Protein AF-A0A7Y0X476-F1 (afdb_monomer_lite)

Secondary structure (DSSP, 8-state):
-TTS---HHHHHHHGGGS-HHHHHHHHHHHHHHHHHHTT-TTTTTHHHHHHTTS-HHHHHHHHHHHHHHHHHHHHHHHHHTS------

Sequence (88 aa):
GATGTLNLADLYTKVGENELSINMMLSALFLFAFSIKAALFPLFAWLPASYHTLPSGVVALFAALLTKVGVYALIRVFTLVFPLAESG

Radius of gyration: 16.13 Å; chains: 1; bounding box: 44×22×41 Å

Foldseek 3Di:
DQQPDDDLQSLLVRLVVDDPVVSVVVLVVLCVVLCLQLLPPPNNVVVVVVQPPDDPVVSVVCVVPRNVVSVVSNVSCCVRNVPDDPPD

InterPro domains:
  IPR001750 NADH:quinone oxidoreductase/Mrp antiporter, transmembrane domain [PF00361] (2-82)
  IPR050586 CPA3 Na+/H+ Antiporter Subunit D [PTHR42703] (2-84)

Organism: Vibrio par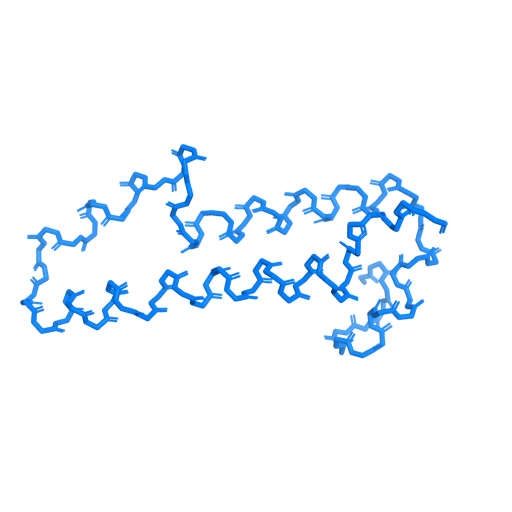ahaemolyticus (NCBI:txid670)

Structure (mmCIF, N/CA/C/O backbone):
data_AF-A0A7Y0X476-F1
#
_entry.id   AF-A0A7Y0X476-F1
#
loop_
_atom_site.group_PDB
_atom_site.id
_atom_site.type_symbol
_atom_site.label_atom_id
_atom_site.label_alt_id
_atom_site.label_comp_id
_atom_site.label_asym_id
_atom_site.label_entity_id
_atom_site.label_seq_id
_atom_site.pdbx_PDB_ins_code
_atom_site.Cartn_x
_atom_site.Cartn_y
_atom_site.Cartn_z
_atom_site.occupancy
_atom_site.B_iso_or_equiv
_atom_site.auth_seq_id
_atom_site.auth_comp_id
_atom_site.auth_asym_id
_atom_site.auth_atom_id
_atom_site.pdbx_PDB_model_num
ATOM 1 N N . GLY A 1 1 ? 3.842 0.082 19.515 1.00 74.31 1 GLY A N 1
ATOM 2 C CA . GLY A 1 1 ? 3.130 0.457 18.273 1.00 74.31 1 GLY A CA 1
ATOM 3 C C . GLY A 1 1 ? 1.657 0.610 18.590 1.00 74.31 1 GLY A C 1
ATOM 4 O O . GLY A 1 1 ? 1.223 -0.072 19.506 1.00 74.31 1 GLY A O 1
ATOM 5 N N . ALA A 1 2 ? 0.927 1.478 17.882 1.00 81.94 2 ALA A N 1
ATOM 6 C CA . ALA A 1 2 ? -0.441 1.905 18.228 1.00 81.94 2 ALA A CA 1
ATOM 7 C C . ALA A 1 2 ? -1.402 0.755 18.607 1.00 81.94 2 ALA A C 1
ATOM 9 O O . ALA A 1 2 ? -2.067 0.825 19.626 1.00 81.94 2 ALA A O 1
ATOM 10 N N . THR A 1 3 ? -1.388 -0.354 17.865 1.00 88.00 3 THR A N 1
ATOM 11 C CA . THR A 1 3 ? -2.271 -1.520 18.086 1.00 88.00 3 THR A CA 1
ATOM 12 C C . THR A 1 3 ? -1.654 -2.651 18.922 1.00 88.00 3 THR A C 1
ATOM 14 O O . THR A 1 3 ? -2.326 -3.634 19.235 1.00 88.00 3 THR A O 1
ATOM 17 N N . GLY A 1 4 ? -0.355 -2.580 19.235 1.00 92.31 4 GLY A N 1
ATOM 18 C CA . GLY A 1 4 ? 0.370 -3.624 19.975 1.00 92.31 4 GLY A CA 1
ATOM 19 C C . GLY A 1 4 ? 0.539 -4.977 19.258 1.00 92.31 4 GLY A C 1
ATOM 20 O O . GLY A 1 4 ? 1.058 -5.910 19.862 1.00 92.31 4 GLY A O 1
ATOM 21 N N . THR A 1 5 ? 0.134 -5.103 17.991 1.00 92.38 5 THR A N 1
ATOM 22 C CA . THR A 1 5 ? 0.208 -6.340 17.190 1.00 92.38 5 THR A CA 1
ATOM 23 C C . THR A 1 5 ? 0.627 -6.034 15.752 1.00 92.38 5 THR A C 1
ATOM 25 O O . THR A 1 5 ? 0.463 -4.914 15.269 1.00 92.38 5 THR A O 1
ATOM 28 N N . LEU A 1 6 ? 1.177 -7.038 15.070 1.00 93.62 6 LEU A N 1
ATOM 29 C CA . LEU A 1 6 ? 1.515 -6.999 13.643 1.00 93.62 6 LEU A CA 1
ATOM 30 C C . LEU A 1 6 ? 0.696 -8.008 12.825 1.00 93.62 6 LEU A C 1
ATOM 32 O O . LEU A 1 6 ? 0.807 -8.045 11.600 1.00 93.62 6 LEU A O 1
ATOM 36 N N . ASN A 1 7 ? -0.115 -8.837 13.487 1.00 95.31 7 ASN A N 1
ATOM 37 C CA . ASN A 1 7 ? -0.971 -9.804 12.818 1.00 95.31 7 ASN A CA 1
ATOM 38 C C . ASN A 1 7 ? -2.136 -9.083 12.129 1.00 95.31 7 ASN A C 1
ATOM 40 O O . ASN A 1 7 ? -2.884 -8.360 12.781 1.00 95.31 7 ASN A O 1
ATOM 44 N N . LEU A 1 8 ? -2.336 -9.320 10.830 1.00 93.88 8 LEU A N 1
ATOM 45 C CA . LEU A 1 8 ? -3.399 -8.661 10.064 1.00 93.88 8 LEU A CA 1
ATOM 46 C C . LEU A 1 8 ? -4.796 -8.939 10.633 1.00 93.88 8 LEU A C 1
ATOM 48 O O . LEU A 1 8 ? -5.621 -8.033 10.663 1.00 93.88 8 LEU A O 1
ATOM 52 N N . ALA A 1 9 ? -5.057 -10.161 11.105 1.00 93.50 9 ALA A N 1
ATOM 53 C CA . ALA A 1 9 ? -6.361 -10.497 11.677 1.00 93.50 9 ALA A CA 1
ATOM 54 C C . ALA A 1 9 ? -6.647 -9.699 12.961 1.00 93.50 9 ALA A C 1
ATOM 56 O O . ALA A 1 9 ? -7.749 -9.190 13.129 1.00 93.50 9 ALA A O 1
ATOM 57 N N . ASP A 1 10 ? -5.641 -9.516 13.819 1.00 93.38 10 ASP A N 1
ATOM 58 C CA . ASP A 1 10 ? -5.792 -8.705 15.031 1.00 93.38 10 ASP A CA 1
ATOM 59 C C . ASP A 1 10 ? -5.894 -7.208 14.706 1.00 93.38 10 ASP A C 1
ATOM 61 O O . ASP A 1 10 ? -6.543 -6.450 15.425 1.00 93.38 10 ASP A O 1
ATOM 65 N N . LEU A 1 11 ? -5.235 -6.752 13.634 1.00 94.06 11 LEU A N 1
ATOM 66 C CA . LEU A 1 11 ? -5.309 -5.355 13.207 1.00 94.06 11 LEU A CA 1
ATOM 67 C C . LEU A 1 11 ? -6.726 -4.970 12.775 1.00 94.06 11 LEU A C 1
ATOM 69 O O . LEU A 1 11 ? -7.153 -3.868 13.105 1.00 94.06 11 LEU A O 1
ATOM 73 N N . TYR A 1 12 ? -7.463 -5.871 12.118 1.00 91.25 12 TYR A N 1
ATOM 74 C CA . TYR A 1 12 ? -8.866 -5.643 11.748 1.00 91.25 12 TYR A CA 1
ATOM 75 C C . TYR A 1 12 ? -9.728 -5.254 12.958 1.00 91.25 12 TYR A C 1
ATOM 77 O O . TYR A 1 12 ? -10.541 -4.339 12.868 1.00 91.25 12 TYR A O 1
ATOM 85 N N . THR A 1 13 ? -9.519 -5.898 14.111 1.00 91.44 13 THR A N 1
ATOM 86 C CA . THR A 1 13 ? -10.308 -5.618 15.319 1.00 91.44 13 THR A CA 1
ATOM 87 C C . THR A 1 13 ? -9.765 -4.440 16.128 1.00 91.44 13 THR A C 1
ATOM 89 O O . THR A 1 13 ? -10.543 -3.677 16.686 1.00 91.44 13 THR A O 1
ATOM 92 N N . LYS A 1 14 ? -8.436 -4.279 16.209 1.00 91.81 14 LYS A N 1
ATOM 93 C CA . LYS A 1 14 ? -7.797 -3.337 17.150 1.00 91.81 14 LYS A CA 1
ATOM 94 C C . LYS A 1 14 ? -7.542 -1.944 16.596 1.00 91.81 14 LYS A C 1
ATOM 96 O O . LYS A 1 14 ? -7.307 -1.012 17.357 1.00 91.81 14 LYS A O 1
ATOM 101 N N . VAL A 1 15 ? -7.519 -1.768 15.276 1.00 91.31 15 VAL A N 1
ATOM 102 C CA . VAL A 1 15 ? -7.156 -0.466 14.698 1.00 91.31 15 VAL A CA 1
ATOM 103 C C . VAL A 1 15 ? -8.196 0.608 15.038 1.00 91.31 15 VAL A C 1
ATOM 105 O O . VAL A 1 15 ? -7.814 1.739 15.327 1.00 91.31 15 VAL A O 1
ATOM 108 N N . GLY A 1 16 ? -9.480 0.236 15.122 1.00 88.12 16 GLY A N 1
ATOM 109 C CA . GLY A 1 16 ? -10.587 1.121 15.493 1.00 88.12 16 GLY A CA 1
ATOM 110 C C . GLY A 1 16 ? -10.579 1.582 16.953 1.00 88.12 16 GLY A C 1
ATOM 111 O O . GLY A 1 16 ? -11.285 2.527 17.281 1.00 88.12 16 GLY A O 1
ATOM 112 N N . GLU A 1 17 ? -9.765 0.964 17.815 1.00 91.50 17 GLU A N 1
ATOM 113 C CA . GLU A 1 17 ? -9.610 1.365 19.223 1.00 91.50 17 GLU A CA 1
ATOM 114 C C . GLU A 1 17 ? -8.708 2.604 19.387 1.00 91.50 17 GLU A C 1
ATOM 116 O O . GLU A 1 17 ? -8.685 3.219 20.451 1.00 91.50 17 GLU A O 1
ATOM 121 N N . ASN A 1 18 ? -7.956 2.984 18.345 1.00 90.31 18 ASN A N 1
ATOM 122 C CA . ASN A 1 18 ? -7.098 4.169 18.368 1.00 90.31 18 ASN A CA 1
ATOM 123 C C . ASN A 1 18 ? -7.882 5.454 18.086 1.00 90.31 18 ASN A C 1
ATOM 125 O O . ASN A 1 18 ? -8.940 5.445 17.458 1.00 90.31 18 ASN A O 1
ATOM 129 N N . GLU A 1 19 ? -7.297 6.593 18.460 1.00 92.31 19 GLU A N 1
ATOM 130 C CA . GLU A 1 19 ? -7.828 7.898 18.075 1.00 92.31 19 GLU A CA 1
ATOM 131 C C . GLU A 1 19 ? -7.931 8.039 16.549 1.00 92.31 19 GLU A C 1
ATOM 133 O O . GLU A 1 19 ? -7.021 7.665 15.800 1.00 92.31 19 GLU A O 1
ATOM 138 N N . LEU A 1 20 ? -9.019 8.663 16.083 1.00 90.44 20 LEU A N 1
ATOM 139 C CA . LEU A 1 20 ? -9.279 8.879 14.658 1.00 90.44 20 LEU A CA 1
ATOM 140 C C . LEU A 1 20 ? -8.108 9.581 13.954 1.00 90.44 20 LEU A C 1
ATOM 142 O O . LEU A 1 20 ? -7.717 9.176 12.861 1.00 90.44 20 LEU A O 1
ATOM 146 N N . SER A 1 21 ? -7.509 10.585 14.600 1.00 93.12 21 SER A N 1
ATOM 147 C CA . SER A 1 21 ? -6.355 11.326 14.079 1.00 93.12 21 SER A CA 1
ATOM 148 C C . SER A 1 21 ? -5.145 10.423 13.822 1.00 93.12 21 SER A C 1
ATOM 150 O O . SER A 1 21 ? -4.470 10.564 12.800 1.00 93.12 21 SER A O 1
ATOM 152 N N . ILE A 1 22 ? -4.889 9.459 14.714 1.00 93.06 22 ILE A N 1
ATOM 153 C CA . ILE A 1 22 ? -3.793 8.493 14.571 1.00 93.06 22 ILE A CA 1
ATOM 154 C C . ILE A 1 22 ? -4.082 7.561 13.394 1.00 93.06 22 ILE A C 1
ATOM 156 O O . ILE A 1 22 ? -3.214 7.360 12.545 1.00 93.06 22 ILE A O 1
ATOM 160 N N . ASN A 1 23 ? -5.306 7.040 13.292 1.00 92.88 23 ASN A N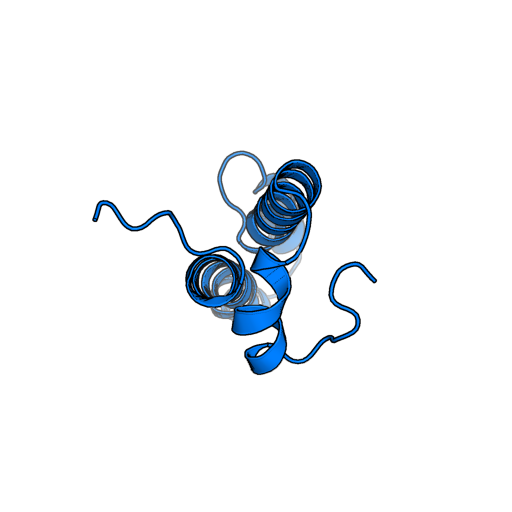 1
ATOM 161 C CA . ASN A 1 23 ? -5.704 6.166 12.188 1.00 92.88 23 ASN A CA 1
ATOM 162 C C . ASN A 1 23 ? -5.653 6.875 10.832 1.00 92.88 23 ASN A C 1
ATOM 164 O O . ASN A 1 23 ? -5.140 6.310 9.867 1.00 92.88 23 ASN A O 1
ATOM 168 N N . MET A 1 24 ? -6.109 8.128 10.757 1.00 92.88 24 MET A N 1
ATOM 169 C CA . MET A 1 24 ? -6.002 8.950 9.550 1.00 92.88 24 MET A CA 1
ATOM 170 C C . MET A 1 24 ? -4.541 9.148 9.143 1.00 92.88 24 MET A C 1
ATOM 172 O O . MET A 1 24 ? -4.190 8.882 7.994 1.00 92.88 24 MET A O 1
ATOM 176 N N . MET A 1 25 ? -3.670 9.523 10.083 1.00 95.44 25 MET A N 1
ATOM 177 C CA . MET A 1 25 ? -2.238 9.675 9.818 1.00 95.44 25 MET A CA 1
ATOM 178 C C . MET A 1 25 ? -1.604 8.365 9.322 1.00 95.44 25 MET A C 1
ATOM 180 O O . MET A 1 25 ? -0.900 8.365 8.312 1.00 95.44 25 MET A O 1
ATOM 184 N N . LEU A 1 26 ? -1.865 7.242 9.999 1.00 95.25 26 LEU A N 1
ATOM 185 C CA . LEU A 1 26 ? -1.327 5.934 9.616 1.00 95.25 26 LEU A CA 1
ATOM 186 C C . LEU A 1 26 ? -1.837 5.494 8.242 1.00 95.25 26 LEU A C 1
ATOM 188 O O . LEU A 1 26 ? -1.040 5.068 7.407 1.00 95.25 26 LEU A O 1
ATOM 192 N N . SER A 1 27 ? -3.136 5.641 7.978 1.00 94.81 27 SER A N 1
ATOM 193 C CA . SER A 1 27 ? -3.719 5.313 6.676 1.00 94.81 27 SER A CA 1
ATOM 194 C C . SER A 1 27 ? -3.095 6.151 5.554 1.00 94.81 27 SER A C 1
ATOM 196 O O . SER A 1 27 ? -2.706 5.595 4.531 1.00 94.81 27 SER A O 1
ATOM 198 N N . ALA A 1 28 ? -2.871 7.452 5.762 1.00 96.06 28 ALA A N 1
ATOM 199 C CA . ALA A 1 28 ? -2.214 8.315 4.784 1.00 96.06 28 ALA A CA 1
ATOM 200 C C . ALA A 1 28 ? -0.758 7.890 4.516 1.00 96.06 28 ALA A C 1
ATOM 202 O O . ALA A 1 28 ? -0.319 7.873 3.364 1.00 96.06 28 ALA A O 1
ATOM 203 N N . LEU A 1 29 ? -0.022 7.476 5.553 1.00 96.50 29 LEU A N 1
ATOM 204 C CA . LEU A 1 29 ? 1.337 6.945 5.411 1.00 96.50 29 LEU A CA 1
ATOM 205 C C . LEU A 1 29 ? 1.365 5.631 4.620 1.00 96.50 29 LEU A C 1
ATOM 207 O O . LEU A 1 29 ? 2.189 5.485 3.715 1.00 96.50 29 LEU A O 1
ATOM 211 N N . PHE A 1 30 ? 0.458 4.692 4.910 1.00 96.25 30 PHE A N 1
ATOM 212 C CA . PHE A 1 30 ? 0.342 3.446 4.146 1.00 96.25 30 PHE A CA 1
ATOM 213 C C . PHE A 1 30 ? -0.079 3.699 2.695 1.00 96.25 30 PHE A C 1
ATOM 215 O O . PHE A 1 30 ? 0.494 3.094 1.785 1.00 96.25 30 PHE A O 1
ATOM 222 N N . LEU A 1 31 ? -1.023 4.621 2.469 1.00 96.19 31 LEU A N 1
ATOM 223 C CA . LEU A 1 31 ? -1.432 5.043 1.132 1.00 96.19 31 LEU A CA 1
ATOM 224 C C . LEU A 1 31 ? -0.225 5.560 0.355 1.00 96.19 31 LEU A C 1
ATOM 226 O O . LEU A 1 31 ? 0.040 5.089 -0.748 1.00 96.19 31 LEU A O 1
ATOM 230 N N . PHE A 1 32 ? 0.532 6.488 0.939 1.00 97.06 32 PHE A N 1
ATOM 231 C CA . PHE A 1 32 ? 1.696 7.090 0.302 1.00 97.06 32 PHE A CA 1
ATOM 232 C C . PHE A 1 32 ? 2.780 6.049 -0.005 1.00 97.06 32 PHE A C 1
ATOM 234 O O . PHE A 1 32 ? 3.220 5.930 -1.150 1.00 97.06 32 PHE A O 1
ATOM 241 N N . ALA A 1 33 ? 3.158 5.234 0.983 1.00 96.38 33 ALA A N 1
ATOM 242 C CA . ALA A 1 33 ? 4.205 4.228 0.836 1.00 96.38 33 ALA A CA 1
ATOM 243 C C . ALA A 1 33 ? 3.872 3.189 -0.248 1.00 96.38 33 ALA A C 1
ATOM 245 O O . ALA A 1 33 ? 4.701 2.905 -1.121 1.00 96.38 33 ALA A O 1
ATOM 246 N N . PHE A 1 34 ? 2.653 2.640 -0.243 1.00 96.94 34 PHE A N 1
ATOM 247 C CA . PHE A 1 34 ? 2.268 1.669 -1.263 1.00 96.94 34 PHE A CA 1
ATOM 248 C C . PHE A 1 34 ? 1.960 2.310 -2.617 1.00 96.94 34 PHE A C 1
ATOM 250 O O . PHE A 1 34 ? 2.192 1.660 -3.633 1.00 96.94 34 PHE A O 1
ATOM 257 N N . SER A 1 35 ? 1.543 3.579 -2.671 1.00 96.50 35 SER A N 1
ATOM 258 C CA . SER A 1 35 ? 1.401 4.317 -3.937 1.00 96.50 35 SER A CA 1
ATOM 259 C C . SER A 1 35 ? 2.743 4.508 -4.642 1.00 96.50 35 SER A C 1
ATOM 261 O O . SER A 1 35 ? 2.814 4.331 -5.859 1.00 96.50 35 SER A O 1
ATOM 263 N N . ILE A 1 36 ? 3.820 4.783 -3.891 1.00 96.44 36 ILE A N 1
ATOM 264 C CA . ILE A 1 36 ? 5.186 4.780 -4.438 1.00 96.44 36 ILE A CA 1
ATOM 265 C C . ILE A 1 36 ? 5.497 3.396 -5.001 1.00 96.44 36 ILE A C 1
ATOM 267 O O . ILE A 1 36 ? 5.882 3.289 -6.161 1.00 96.44 36 ILE A O 1
ATOM 271 N N . LYS A 1 37 ? 5.286 2.328 -4.219 1.00 94.31 37 LYS A N 1
ATOM 272 C CA . LYS A 1 37 ? 5.592 0.949 -4.636 1.00 94.31 37 LYS A CA 1
ATOM 273 C C . LYS A 1 37 ? 4.792 0.498 -5.865 1.00 94.31 37 LYS A C 1
ATOM 275 O O . LYS A 1 37 ? 5.326 -0.217 -6.710 1.00 94.31 37 LYS A O 1
ATOM 280 N N . ALA A 1 38 ? 3.534 0.917 -5.963 1.00 95.44 38 ALA A N 1
ATOM 281 C CA . ALA A 1 38 ? 2.637 0.648 -7.082 1.00 95.44 38 ALA A CA 1
ATOM 282 C C . ALA A 1 38 ? 2.883 1.566 -8.294 1.00 95.44 38 ALA A C 1
ATOM 284 O O . ALA A 1 38 ? 2.277 1.339 -9.339 1.00 95.44 38 ALA A O 1
ATOM 285 N N . ALA A 1 39 ? 3.766 2.565 -8.169 1.00 94.44 39 ALA A N 1
ATOM 286 C CA . ALA A 1 39 ? 4.041 3.572 -9.189 1.00 94.44 39 ALA A CA 1
ATOM 287 C C . ALA A 1 39 ? 2.765 4.302 -9.666 1.00 94.44 39 ALA A C 1
ATOM 289 O O . ALA A 1 39 ? 2.540 4.470 -10.863 1.00 94.44 39 ALA A O 1
ATOM 290 N N . LEU A 1 40 ? 1.913 4.727 -8.726 1.00 95.06 40 LEU A N 1
ATOM 291 C CA . LEU A 1 40 ? 0.730 5.541 -9.035 1.00 95.06 40 LEU A CA 1
ATOM 292 C C . LEU A 1 40 ? 1.124 6.985 -9.370 1.00 95.06 40 LEU A C 1
ATOM 294 O O . LEU A 1 40 ? 2.142 7.477 -8.890 1.00 95.06 40 LEU A O 1
ATOM 298 N N . PHE A 1 41 ? 0.313 7.691 -10.1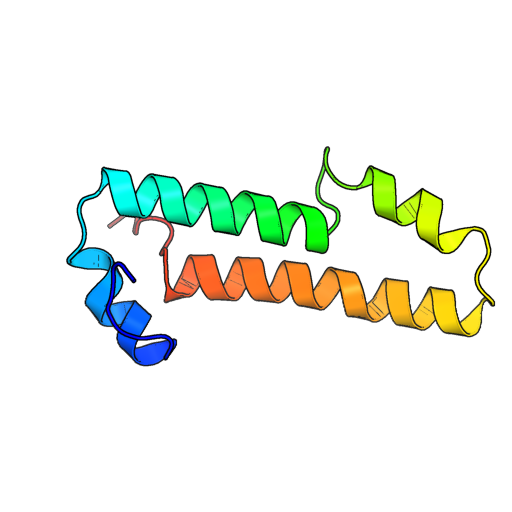60 1.00 93.94 41 PHE A N 1
ATOM 299 C CA . PHE A 1 41 ? 0.501 9.126 -10.405 1.00 93.94 41 PHE A CA 1
ATOM 300 C C . PHE A 1 41 ? 0.375 9.924 -9.092 1.00 93.94 41 PHE A C 1
ATOM 302 O O . PHE A 1 41 ? -0.575 9.678 -8.350 1.00 93.94 41 PHE A O 1
ATOM 309 N N . PRO A 1 42 ? 1.271 10.887 -8.786 1.00 93.62 42 PRO A N 1
ATOM 310 C CA . PRO A 1 42 ? 2.455 11.341 -9.539 1.00 93.62 42 PRO A CA 1
ATOM 311 C C . PRO A 1 42 ? 3.793 10.680 -9.112 1.00 93.62 42 PRO A C 1
ATOM 313 O O . PRO A 1 42 ? 4.868 11.154 -9.464 1.00 93.62 42 PRO A O 1
ATOM 316 N N . LEU A 1 43 ? 3.759 9.584 -8.352 1.00 94.88 43 LEU A N 1
ATOM 317 C CA . LEU A 1 43 ? 4.890 8.956 -7.647 1.00 94.88 43 LEU A CA 1
ATOM 318 C C . LEU A 1 43 ? 5.625 7.858 -8.449 1.00 94.88 43 LEU A C 1
ATOM 320 O O . LEU A 1 43 ? 6.312 7.015 -7.872 1.00 94.88 43 LEU A O 1
ATOM 324 N N . PHE A 1 44 ? 5.502 7.844 -9.778 1.00 93.06 44 PHE A N 1
ATOM 325 C CA . PHE A 1 44 ? 6.039 6.782 -10.643 1.00 93.06 44 PHE A CA 1
ATOM 326 C C . PHE A 1 44 ? 7.444 7.056 -11.200 1.00 93.06 44 PHE A C 1
ATOM 328 O O . PHE A 1 44 ? 7.999 6.200 -11.881 1.00 93.06 44 PHE A O 1
ATOM 335 N N . ALA A 1 45 ? 8.037 8.224 -10.932 1.00 91.06 45 ALA A N 1
ATOM 336 C CA . ALA A 1 45 ? 9.278 8.675 -11.578 1.00 91.06 45 ALA A CA 1
ATOM 337 C C . ALA A 1 45 ? 10.481 7.723 -11.400 1.00 91.06 45 ALA A C 1
ATOM 339 O O . ALA A 1 45 ? 11.348 7.645 -12.270 1.00 91.06 45 ALA A O 1
ATOM 340 N N . TRP A 1 46 ? 10.523 6.957 -10.306 1.00 89.88 46 TRP A N 1
ATOM 341 C CA . TRP A 1 46 ? 11.577 5.968 -10.051 1.00 89.88 46 TRP A CA 1
ATOM 342 C C . TRP A 1 46 ? 11.498 4.748 -10.984 1.00 89.88 46 TRP A C 1
ATOM 344 O O . TRP A 1 46 ? 12.516 4.090 -11.223 1.00 89.88 46 TRP A O 1
ATOM 354 N N . LEU A 1 47 ? 10.307 4.440 -11.512 1.00 88.69 47 LEU A N 1
ATOM 355 C CA . LEU A 1 47 ? 10.051 3.249 -12.318 1.00 88.69 47 LEU A CA 1
ATOM 356 C C . LEU A 1 47 ? 10.741 3.349 -13.696 1.00 88.69 47 LEU A C 1
ATOM 358 O O . LEU A 1 47 ? 11.564 2.479 -13.974 1.00 88.69 47 LEU A O 1
ATOM 362 N N . PRO A 1 48 ? 10.549 4.400 -14.528 1.00 84.56 48 PRO A N 1
ATOM 363 C CA . PRO A 1 48 ? 11.287 4.536 -15.789 1.00 84.56 48 PRO A CA 1
ATOM 364 C C . 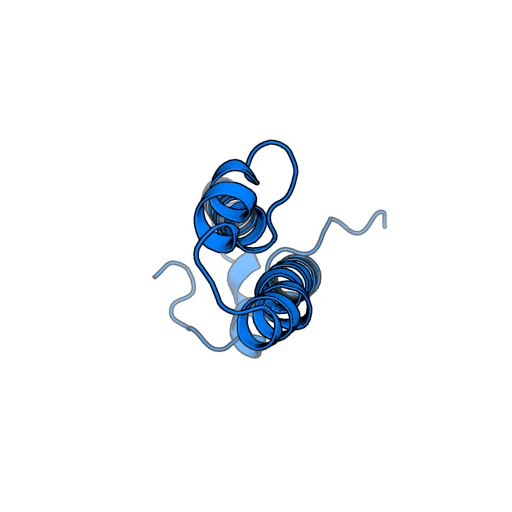PRO A 1 48 ? 12.807 4.605 -15.602 1.00 84.56 48 PRO A C 1
ATOM 366 O O . PRO A 1 48 ? 13.550 3.979 -16.356 1.00 84.56 48 PRO A O 1
ATOM 369 N N . ALA A 1 49 ? 13.271 5.319 -14.569 1.00 84.69 49 ALA A N 1
ATOM 370 C CA . ALA A 1 49 ? 14.697 5.496 -14.295 1.00 84.69 49 ALA A CA 1
ATOM 371 C C . ALA A 1 49 ? 15.412 4.166 -13.991 1.00 84.69 49 ALA A C 1
ATOM 373 O O . ALA A 1 49 ? 16.565 3.981 -14.370 1.00 84.69 49 ALA A O 1
ATOM 374 N N . SER A 1 50 ? 14.720 3.220 -13.348 1.00 83.25 50 SER A N 1
ATOM 375 C CA . SER A 1 50 ? 15.299 1.935 -12.934 1.00 83.25 50 SER A CA 1
ATOM 376 C C . SER A 1 50 ? 15.317 0.876 -14.048 1.00 83.25 50 SER A C 1
ATOM 378 O O . SER A 1 50 ? 15.987 -0.142 -13.909 1.00 83.25 50 SER A O 1
ATOM 380 N N . TYR A 1 51 ? 14.566 1.077 -15.137 1.00 82.88 51 TYR A N 1
ATOM 381 C CA . TYR A 1 51 ? 14.295 0.035 -16.139 1.00 82.88 51 TYR A CA 1
ATOM 382 C C . TYR A 1 51 ? 15.139 0.184 -17.412 1.00 82.88 51 TYR A C 1
ATOM 384 O O . TYR A 1 51 ? 15.226 -0.755 -18.198 1.00 82.88 51 TYR A O 1
ATOM 392 N N . HIS A 1 52 ? 15.797 1.330 -17.607 1.00 81.44 52 HIS A N 1
ATOM 393 C CA . HIS A 1 52 ? 16.547 1.628 -18.831 1.00 81.44 52 HIS A CA 1
ATOM 394 C C . HIS A 1 52 ? 17.865 0.836 -18.977 1.00 81.44 52 HIS A C 1
ATOM 396 O O . HIS A 1 52 ? 18.381 0.700 -20.081 1.00 81.44 52 HIS A O 1
ATOM 402 N N . THR A 1 53 ? 18.428 0.306 -17.888 1.00 81.25 53 THR A N 1
ATOM 403 C CA . THR A 1 53 ? 19.741 -0.375 -17.886 1.00 81.25 53 THR A CA 1
ATOM 404 C C . THR A 1 53 ? 19.658 -1.894 -17.717 1.00 81.25 53 THR A C 1
ATOM 406 O O . THR A 1 53 ? 20.687 -2.571 -17.710 1.00 81.25 53 THR A O 1
ATOM 409 N N . LEU A 1 54 ? 18.452 -2.448 -17.562 1.00 83.25 54 LEU A N 1
ATOM 410 C CA . LEU A 1 54 ? 18.242 -3.856 -17.230 1.00 83.25 54 LEU A CA 1
ATOM 411 C C . LEU A 1 54 ? 18.069 -4.730 -18.490 1.00 83.25 54 LEU A C 1
ATOM 413 O O . LEU A 1 54 ? 17.430 -4.302 -19.453 1.00 83.25 54 LEU A O 1
ATOM 417 N N . PRO A 1 55 ? 18.554 -5.989 -18.484 1.00 89.75 55 PRO A N 1
ATOM 418 C CA . PRO A 1 55 ? 18.238 -6.964 -19.529 1.00 89.75 55 PRO A CA 1
ATOM 419 C C . PRO A 1 55 ? 16.724 -7.189 -19.671 1.00 89.75 55 PRO A C 1
ATOM 421 O O . PRO A 1 55 ? 15.996 -7.223 -18.676 1.00 89.75 55 PRO A O 1
ATOM 424 N N . SER A 1 56 ? 16.251 -7.421 -20.899 1.00 87.19 56 SER A N 1
ATOM 425 C CA . SER A 1 56 ? 14.817 -7.490 -21.239 1.00 87.19 56 SER A CA 1
ATOM 426 C C . SER A 1 56 ? 14.010 -8.493 -20.402 1.00 87.19 56 SER A C 1
ATOM 428 O O . SER A 1 56 ? 12.894 -8.188 -19.984 1.00 87.19 56 SER A O 1
ATOM 430 N N . GLY A 1 57 ? 14.576 -9.665 -20.096 1.00 90.12 57 GLY A N 1
ATOM 431 C CA . GLY A 1 57 ? 13.917 -10.670 -19.252 1.00 90.12 57 GLY A CA 1
ATOM 432 C C . GLY A 1 57 ? 13.689 -10.203 -17.808 1.00 90.12 57 GLY A C 1
ATOM 433 O O . GLY A 1 57 ? 12.634 -10.460 -17.231 1.00 90.12 57 GLY A O 1
ATOM 434 N N . VAL A 1 58 ? 14.640 -9.459 -17.235 1.00 89.81 58 VAL A N 1
ATOM 435 C CA . VAL A 1 58 ? 14.537 -8.921 -15.866 1.00 89.81 58 VAL A CA 1
ATOM 436 C C . VAL A 1 58 ? 13.522 -7.780 -15.820 1.00 89.81 58 VAL A C 1
ATOM 438 O O . VAL A 1 58 ? 12.692 -7.726 -14.913 1.00 89.81 58 VAL A O 1
ATOM 441 N N . VAL A 1 59 ? 13.531 -6.919 -16.843 1.00 89.00 59 VAL A N 1
ATOM 442 C CA . VAL A 1 59 ? 12.533 -5.856 -17.028 1.00 89.00 59 VAL A CA 1
ATOM 443 C C . VAL A 1 59 ? 11.117 -6.429 -17.070 1.00 89.00 59 VAL A C 1
ATOM 445 O O . VAL A 1 59 ? 10.239 -5.926 -16.370 1.00 89.00 59 VAL A O 1
ATOM 448 N N . ALA A 1 60 ? 10.895 -7.499 -17.839 1.00 88.25 60 ALA A N 1
ATOM 449 C CA . ALA A 1 60 ? 9.586 -8.137 -17.948 1.00 88.25 60 ALA A CA 1
ATOM 450 C C . ALA A 1 60 ? 9.087 -8.673 -16.594 1.00 88.25 60 ALA A C 1
ATOM 452 O O . ALA A 1 60 ? 7.943 -8.419 -16.218 1.00 88.25 60 ALA A O 1
ATOM 453 N N . LEU A 1 61 ? 9.949 -9.352 -15.828 1.00 89.75 61 LEU A N 1
ATOM 454 C CA . LEU A 1 61 ? 9.606 -9.860 -14.493 1.00 89.75 61 LEU A CA 1
ATOM 455 C C . LEU A 1 61 ? 9.265 -8.730 -13.516 1.00 89.75 61 LEU A C 1
ATOM 457 O O . LEU A 1 61 ? 8.269 -8.800 -12.794 1.00 89.75 61 LEU A O 1
ATOM 461 N N . PHE A 1 62 ? 10.073 -7.674 -13.496 1.00 86.56 62 PHE A N 1
ATOM 462 C CA . PHE A 1 62 ? 9.871 -6.542 -12.597 1.00 86.56 62 PHE A CA 1
ATOM 463 C C . PHE A 1 62 ? 8.608 -5.754 -12.947 1.00 86.56 62 PHE A C 1
ATOM 465 O O . PHE A 1 62 ? 7.817 -5.457 -12.046 1.00 86.56 62 PHE A O 1
ATOM 472 N N . ALA A 1 63 ? 8.357 -5.518 -14.237 1.00 84.12 63 ALA A N 1
ATOM 473 C CA . ALA A 1 63 ? 7.132 -4.881 -14.710 1.00 84.12 63 ALA A CA 1
ATOM 474 C C . ALA A 1 63 ? 5.885 -5.699 -14.337 1.00 84.12 63 ALA A C 1
ATOM 476 O O . ALA A 1 63 ? 4.880 -5.132 -13.901 1.00 84.12 63 ALA A O 1
ATOM 477 N N . ALA A 1 64 ? 5.955 -7.027 -14.483 1.00 86.94 64 ALA A N 1
ATOM 478 C CA . ALA A 1 64 ? 4.827 -7.918 -14.244 1.00 86.94 64 ALA A CA 1
ATOM 479 C C . ALA A 1 64 ? 4.512 -8.131 -12.755 1.00 86.94 64 ALA A C 1
ATOM 481 O O . ALA A 1 64 ? 3.348 -8.337 -12.421 1.00 86.94 64 ALA A O 1
ATOM 482 N N . LEU A 1 65 ? 5.511 -8.090 -11.863 1.00 91.31 65 LEU A N 1
ATOM 483 C CA . LEU A 1 65 ? 5.343 -8.524 -10.470 1.00 91.31 65 LEU A CA 1
ATOM 484 C C . LEU A 1 65 ? 5.465 -7.393 -9.439 1.00 91.31 65 LEU A C 1
ATOM 486 O O . LEU A 1 65 ? 4.625 -7.293 -8.542 1.00 91.31 65 LEU A O 1
ATOM 490 N N . LEU A 1 66 ? 6.484 -6.529 -9.532 1.00 88.81 66 LEU A N 1
ATOM 491 C CA . LEU A 1 66 ? 6.825 -5.610 -8.432 1.00 88.81 66 LEU A CA 1
ATOM 492 C C . LEU A 1 66 ? 5.737 -4.566 -8.166 1.00 88.81 66 LEU A C 1
ATOM 494 O O . LEU A 1 66 ? 5.420 -4.292 -7.008 1.00 88.81 66 LEU A O 1
ATOM 498 N N . THR A 1 67 ? 5.144 -4.013 -9.224 1.00 90.69 67 THR A N 1
ATOM 499 C CA . THR A 1 67 ? 4.050 -3.037 -9.104 1.00 90.69 67 THR A CA 1
ATOM 500 C C . THR A 1 67 ? 2.759 -3.700 -8.626 1.00 90.69 67 THR A C 1
ATOM 502 O O . THR A 1 67 ? 2.010 -3.112 -7.846 1.00 90.69 67 THR A O 1
ATOM 505 N N . LYS A 1 68 ? 2.516 -4.959 -9.018 1.00 93.81 68 LYS A N 1
ATOM 506 C CA . LYS A 1 68 ? 1.302 -5.708 -8.661 1.00 93.81 68 LYS A CA 1
ATOM 507 C C . LYS A 1 68 ? 1.234 -6.039 -7.180 1.00 93.81 68 LYS A C 1
ATOM 509 O O . LYS A 1 68 ? 0.157 -5.941 -6.601 1.00 93.81 68 LYS A O 1
ATOM 514 N N . VAL A 1 69 ? 2.371 -6.333 -6.546 1.00 95.56 69 VAL A N 1
ATOM 515 C CA . VAL A 1 69 ? 2.428 -6.494 -5.084 1.00 95.56 69 VAL A CA 1
ATOM 516 C C . VAL A 1 69 ? 2.067 -5.187 -4.372 1.00 95.56 69 VAL A C 1
ATOM 518 O O . VAL A 1 69 ? 1.343 -5.224 -3.382 1.00 95.56 69 VAL A O 1
ATOM 521 N N . GLY A 1 70 ? 2.502 -4.031 -4.890 1.00 95.00 70 GLY A N 1
ATOM 522 C CA . GLY A 1 70 ? 2.113 -2.721 -4.351 1.00 95.00 70 GLY A CA 1
ATOM 523 C C . GLY A 1 70 ? 0.604 -2.470 -4.439 1.00 95.00 70 GLY A C 1
ATOM 524 O O . GL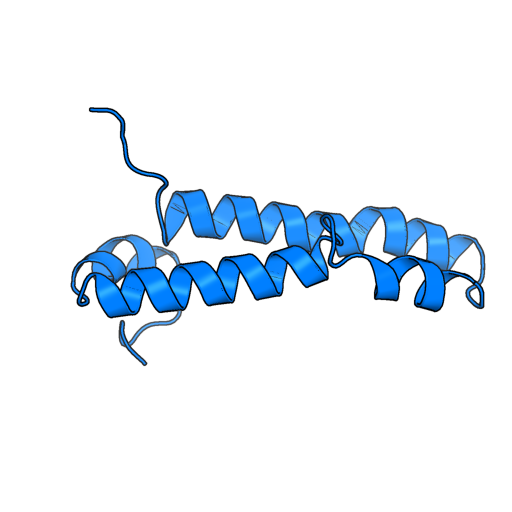Y A 1 70 ? -0.015 -2.081 -3.452 1.00 95.00 70 GLY A O 1
ATOM 525 N N . VAL A 1 71 ? -0.002 -2.767 -5.594 1.00 96.06 71 VAL A N 1
ATOM 526 C CA . VAL A 1 71 ? -1.460 -2.657 -5.792 1.00 96.06 71 VAL A CA 1
ATOM 527 C C . VAL A 1 71 ? -2.223 -3.621 -4.881 1.00 96.06 71 VAL A C 1
ATOM 529 O O . VAL A 1 71 ? -3.191 -3.222 -4.238 1.00 96.06 71 VAL A O 1
ATOM 532 N N . TYR A 1 72 ? -1.781 -4.875 -4.778 1.00 96.62 72 TYR A N 1
ATOM 533 C CA . TYR A 1 72 ? -2.390 -5.845 -3.869 1.00 96.62 72 TYR A CA 1
ATOM 534 C C . TYR A 1 72 ? -2.309 -5.383 -2.408 1.00 96.62 72 TYR A C 1
ATOM 536 O O . TYR A 1 72 ? -3.296 -5.487 -1.684 1.00 96.62 72 TYR A O 1
ATOM 544 N N . ALA A 1 73 ? -1.165 -4.839 -1.980 1.00 96.62 73 ALA A N 1
ATOM 545 C CA . ALA A 1 73 ? -0.993 -4.319 -0.629 1.00 96.62 73 ALA A CA 1
ATOM 546 C C . ALA A 1 73 ? -1.929 -3.135 -0.342 1.00 96.62 73 ALA A C 1
ATOM 548 O O . ALA A 1 73 ? -2.530 -3.108 0.730 1.00 96.62 73 ALA A O 1
ATOM 549 N N . LEU A 1 74 ? -2.115 -2.217 -1.303 1.00 96.06 74 LEU A N 1
ATOM 550 C CA . LEU A 1 74 ? -3.121 -1.153 -1.204 1.00 96.06 74 LEU A CA 1
ATOM 551 C C . LEU A 1 74 ? -4.511 -1.740 -0.976 1.00 96.06 74 LEU A C 1
ATOM 553 O O . LEU A 1 74 ? -5.142 -1.431 0.029 1.00 96.06 74 LEU A O 1
ATOM 557 N N . ILE A 1 75 ? -4.959 -2.629 -1.866 1.00 95.81 75 ILE A N 1
ATOM 558 C CA . ILE A 1 75 ? -6.282 -3.250 -1.748 1.00 95.81 75 ILE A CA 1
ATOM 559 C C . ILE A 1 75 ? -6.413 -3.913 -0.377 1.00 95.81 75 ILE A C 1
ATOM 561 O O . ILE A 1 75 ? -7.318 -3.585 0.377 1.00 95.81 75 ILE A O 1
ATOM 565 N N . ARG A 1 76 ? -5.466 -4.778 -0.002 1.00 95.69 76 ARG A N 1
ATOM 566 C CA . ARG A 1 76 ? -5.544 -5.550 1.238 1.00 95.69 76 ARG A CA 1
ATOM 567 C C . ARG A 1 76 ? -5.578 -4.667 2.484 1.00 95.69 76 ARG A C 1
ATOM 569 O O . ARG A 1 76 ? -6.346 -4.958 3.395 1.00 95.69 76 ARG A O 1
ATOM 576 N N . VAL A 1 77 ? -4.759 -3.619 2.547 1.00 95.75 77 VAL A N 1
ATOM 577 C CA . VAL A 1 77 ? -4.682 -2.740 3.723 1.00 95.75 77 VAL A CA 1
ATOM 578 C C . VAL A 1 77 ? -5.912 -1.842 3.828 1.00 95.75 77 VAL A C 1
ATOM 580 O O . VAL A 1 77 ? -6.445 -1.704 4.924 1.00 95.75 77 VAL A O 1
ATOM 583 N N . PHE A 1 78 ? -6.425 -1.313 2.717 1.00 95.25 78 PHE A N 1
ATOM 584 C CA . PHE A 1 78 ? -7.613 -0.449 2.718 1.00 95.25 78 PHE A CA 1
ATOM 585 C C . PHE A 1 78 ? -8.950 -1.202 2.719 1.00 95.25 78 PHE A C 1
ATOM 587 O O . PHE A 1 78 ? -9.996 -0.587 2.891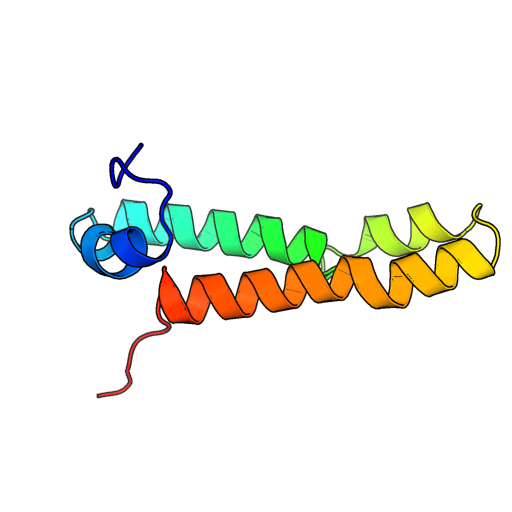 1.00 95.25 78 PHE A O 1
ATOM 594 N N . THR A 1 79 ? -8.948 -2.527 2.567 1.00 93.94 79 THR A N 1
ATOM 595 C CA . THR A 1 79 ? -10.150 -3.345 2.796 1.00 93.94 79 THR A CA 1
ATOM 596 C C . THR A 1 79 ? -10.166 -4.007 4.170 1.00 93.94 79 THR A C 1
ATOM 598 O O . THR A 1 79 ? -11.238 -4.332 4.660 1.00 93.94 79 THR A O 1
ATOM 601 N N . LEU A 1 80 ? -8.999 -4.266 4.777 1.00 94.06 80 LEU A N 1
ATOM 602 C CA . LEU A 1 80 ? -8.902 -5.047 6.018 1.00 94.06 80 LEU A CA 1
ATOM 603 C C . LEU A 1 80 ? -8.426 -4.240 7.231 1.00 94.06 80 LEU A C 1
ATOM 605 O O . LEU A 1 80 ? -8.857 -4.525 8.337 1.00 94.06 80 LEU A O 1
ATOM 609 N N . VAL A 1 81 ? -7.529 -3.269 7.063 1.00 94.19 81 VAL A N 1
ATOM 610 C CA . VAL A 1 81 ? -6.972 -2.496 8.191 1.00 94.19 81 VAL A CA 1
ATOM 611 C C . VAL A 1 81 ? -7.584 -1.099 8.258 1.00 94.19 81 VAL A C 1
ATOM 613 O O . VAL A 1 81 ? -7.914 -0.626 9.331 1.00 94.19 81 VAL A O 1
ATOM 616 N N . PHE A 1 82 ? -7.775 -0.428 7.126 1.00 92.69 82 PHE A N 1
ATOM 617 C CA . PHE A 1 82 ? -8.415 0.890 7.071 1.00 92.69 82 PHE A CA 1
ATOM 618 C C . PHE A 1 82 ? -9.595 0.836 6.104 1.00 92.69 82 PHE A C 1
ATOM 620 O O . PHE A 1 82 ? -9.465 1.345 4.989 1.00 92.69 82 PHE A O 1
ATOM 627 N N . PRO A 1 83 ? -10.702 0.168 6.478 1.00 82.12 83 PRO A N 1
ATOM 628 C CA . PRO A 1 83 ? -11.850 0.022 5.597 1.00 82.12 83 PRO A CA 1
ATOM 629 C C . PRO A 1 83 ? -12.336 1.395 5.126 1.00 82.12 83 PRO A C 1
ATOM 631 O O . PRO A 1 83 ? -12.563 2.306 5.926 1.00 82.12 83 PRO A O 1
ATOM 634 N N . LEU A 1 84 ? -12.467 1.542 3.808 1.00 72.12 84 LEU A N 1
ATOM 635 C CA . LEU A 1 84 ? -13.164 2.673 3.204 1.00 72.12 84 LEU A CA 1
ATOM 636 C C . LEU A 1 84 ? -14.600 2.635 3.727 1.00 72.12 84 LEU A C 1
ATOM 638 O O . LEU A 1 84 ? -15.260 1.613 3.568 1.00 72.12 84 LEU A O 1
ATOM 642 N N . ALA A 1 85 ? -15.018 3.705 4.408 1.00 61.53 85 ALA A N 1
ATOM 643 C CA . ALA A 1 85 ? -16.278 3.778 5.142 1.00 61.53 85 ALA A CA 1
ATOM 644 C C . ALA A 1 85 ? -17.429 3.092 4.391 1.00 61.53 85 ALA A C 1
ATOM 646 O O . ALA A 1 85 ? -17.685 3.402 3.223 1.00 61.53 85 ALA A O 1
ATOM 647 N N . GLU A 1 86 ? -18.124 2.176 5.069 1.00 55.31 86 GLU A N 1
ATOM 648 C CA . GLU A 1 86 ? -19.412 1.700 4.587 1.00 55.31 86 GLU A CA 1
ATOM 649 C C . GLU A 1 86 ? -20.318 2.927 4.428 1.00 55.31 86 GLU A C 1
ATOM 651 O O . GLU A 1 86 ? -20.507 3.721 5.349 1.00 55.31 86 GLU A O 1
ATOM 656 N N . SER A 1 87 ? -20.844 3.126 3.221 1.00 37.88 87 SER A N 1
ATOM 657 C CA . SER A 1 87 ? -22.042 3.943 3.055 1.00 37.88 87 SER A CA 1
ATOM 658 C C . SER A 1 87 ? -23.215 3.081 3.522 1.00 37.88 87 SER A C 1
ATOM 660 O O . SER A 1 87 ? -23.875 2.440 2.708 1.00 37.88 87 SER A O 1
ATOM 662 N N . GLY A 1 88 ? -23.407 3.005 4.841 1.00 34.91 88 GLY A N 1
ATOM 663 C CA . GLY A 1 88 ? -24.460 2.216 5.486 1.00 34.91 88 GLY A CA 1
ATOM 664 C C . GLY A 1 88 ? -24.304 2.161 6.992 1.00 34.91 88 GLY A C 1
ATOM 665 O O . GLY A 1 88 ? -23.436 1.390 7.437 1.00 34.91 88 GLY A O 1
#

pLDDT: mean 89.39, std 10.68, range [34.91, 97.06]